Protein AF-A0A1R4A8E4-F1 (afdb_monomer)

Secondary structure (DSSP, 8-state):
-----HHHHHHHHHHHTTSGGGSEE-HHHHHHHHHHHH--SSSPPPHHHHIIIIIHHHHHTTSEEE-TTS-EEE-S---PPPHHHHHHHHH-HHHHHHHHHHHHHHHHHHHTT---SS---HHHHHHHHHHHHHHHHHHHS--

Solvent-accessible surface area (backbone atoms only — not comparable to full-atom values): 8359 Å² total; per-residue (Å²): 127,88,78,71,58,66,33,53,54,44,20,49,57,58,44,52,29,47,44,89,94,30,38,59,43,40,63,61,59,50,41,52,53,49,39,71,75,72,53,89,63,97,70,84,80,58,48,68,55,49,37,68,72,40,49,50,56,32,38,78,68,59,46,29,43,78,44,99,86,65,29,37,31,60,50,75,80,70,58,83,56,51,39,68,62,40,39,54,52,76,70,37,74,62,48,59,51,52,52,48,51,54,50,52,52,36,52,52,24,56,75,71,73,43,85,51,94,66,88,78,54,73,65,58,51,51,54,47,51,50,53,57,52,53,62,48,50,67,66,68,72,74,115

Sequence (143 aa):
MERKPKGIINAFILNLMVHPDTLQLDEYEIRDRIEKHYGKNKKRMRPQHVRVLHLEPLVKNHWLRILPNGMYERIGELRKVKPYETLHDQLSPYLNYKKSENIQEYLYDVEHGIKPVFSFTEKEINEFLKKEYEEFADIYYNV

Nearest PDB structures (foldseek):
  1fnn-assembly2_B  TM=4.803E-01  e=7.608E-01  Pyrobaculum aerophilum
  4ywq-assembly1_B  TM=3.931E-01  e=3.235E-01  Homo sapiens
  2klo-assembly1_A  TM=5.261E-01  e=1.424E+00  Mus musculus
  8s0f-assembly1_8  TM=3.304E-01  e=4.063E-01  Homo sapiens
  8sro-assembly1_C  TM=5.168E-01  e=6.272E+00  Mus musculus

Organism: NCBI:txid1673428

Foldseek 3Di:
DPPDPLLVLQLVLLLQLLDPVRQKAALVRSQVVSCVVPNPDPDGDDSVCCCVSHVVLCCVLQQWDQDPVRIIGGDDDSDRDDSVNSVCCSPPPVVVVVLLVLLVQQVVCVVVVHDRPDDDDPVSNVVSVCVVVVVVVVVPVVD

pLDDT: mean 71.81, std 15.56, range [35.88, 94.19]

Mean predicted aligned error: 14.11 Å

Structure (mmCIF, N/CA/C/O backbone):
data_AF-A0A1R4A8E4-F1
#
_entry.id   AF-A0A1R4A8E4-F1
#
loop_
_atom_site.group_PDB
_atom_site.id
_atom_site.type_symbol
_atom_site.label_atom_id
_atom_site.label_alt_id
_atom_site.label_comp_id
_atom_site.label_asym_id
_atom_site.label_entity_id
_atom_site.label_seq_id
_atom_site.pdbx_PDB_ins_code
_atom_site.Cartn_x
_atom_site.Cartn_y
_atom_site.Cartn_z
_atom_site.occupancy
_atom_site.B_iso_or_equiv
_ato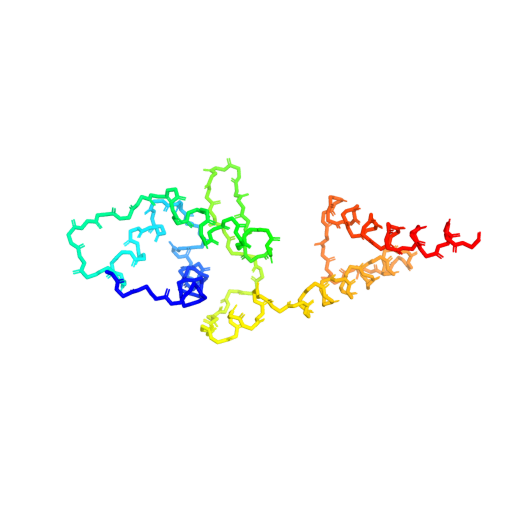m_site.auth_seq_id
_atom_site.auth_comp_id
_atom_site.auth_asym_id
_atom_site.auth_atom_id
_atom_site.pdbx_PDB_model_num
ATOM 1 N N . MET A 1 1 ? -16.603 2.999 16.984 1.00 49.38 1 MET A N 1
ATOM 2 C CA . MET A 1 1 ? -16.118 2.330 15.759 1.00 49.38 1 MET A CA 1
ATOM 3 C C . MET A 1 1 ? -15.133 1.287 16.236 1.00 49.38 1 MET A C 1
ATOM 5 O O . MET A 1 1 ? -14.150 1.687 16.847 1.00 49.38 1 MET A O 1
ATOM 9 N N . GLU A 1 2 ? -15.414 -0.007 16.069 1.00 46.00 2 GLU A N 1
ATOM 10 C CA . GLU A 1 2 ? -14.359 -1.013 16.240 1.00 46.00 2 GLU A CA 1
ATOM 11 C C . GLU A 1 2 ? -13.252 -0.635 15.256 1.00 46.00 2 GLU A C 1
ATOM 13 O O . GLU A 1 2 ? -13.451 -0.691 14.041 1.00 46.00 2 GLU A O 1
ATOM 18 N N . ARG A 1 3 ? -12.135 -0.116 15.768 1.00 60.31 3 ARG A N 1
ATOM 19 C CA . ARG A 1 3 ? -11.004 0.275 14.931 1.00 60.31 3 ARG A CA 1
ATOM 20 C C . ARG A 1 3 ? -10.412 -1.018 14.389 1.00 60.31 3 ARG A C 1
ATOM 22 O O . ARG A 1 3 ? -9.713 -1.718 15.114 1.00 60.31 3 ARG A O 1
ATOM 29 N N . LYS A 1 4 ? -10.738 -1.371 13.142 1.00 69.31 4 LYS A N 1
ATOM 30 C CA . LYS A 1 4 ? -10.063 -2.491 12.485 1.00 69.31 4 LYS A CA 1
ATOM 31 C C . LYS A 1 4 ? -8.569 -2.152 12.376 1.00 69.31 4 LYS A C 1
ATOM 33 O O . LYS A 1 4 ? -8.237 -0.991 12.117 1.00 69.31 4 LYS A O 1
ATOM 38 N N . PRO A 1 5 ? -7.673 -3.127 12.608 1.00 72.50 5 PRO A N 1
ATOM 39 C CA . PRO A 1 5 ? -6.242 -2.938 12.422 1.00 72.50 5 PRO A CA 1
ATOM 40 C C . PRO A 1 5 ? -5.933 -2.336 11.050 1.00 72.50 5 PRO A C 1
ATOM 42 O O . PRO A 1 5 ? -6.534 -2.734 10.049 1.00 72.50 5 PRO A O 1
ATOM 45 N N . LYS A 1 6 ? -4.979 -1.399 10.994 1.00 72.25 6 LYS A N 1
ATOM 46 C CA . LYS A 1 6 ? -4.667 -0.659 9.761 1.00 72.25 6 LYS A CA 1
ATOM 47 C C . LYS A 1 6 ? -4.341 -1.576 8.588 1.00 72.25 6 LYS A C 1
ATOM 49 O O . LYS A 1 6 ? -4.806 -1.323 7.486 1.00 72.25 6 LYS A O 1
ATOM 54 N N . GLY A 1 7 ? -3.619 -2.666 8.825 1.00 72.94 7 GLY A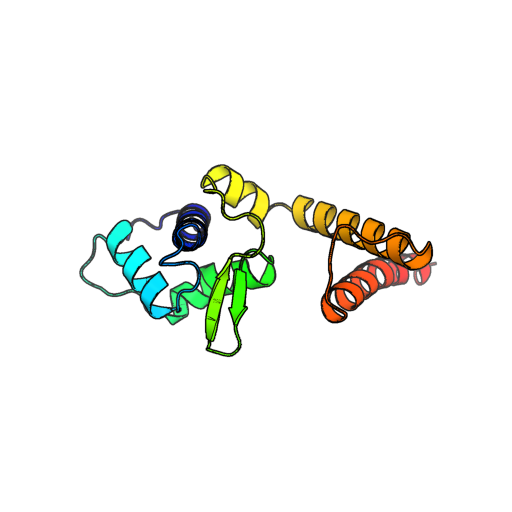 N 1
ATOM 55 C CA . GLY A 1 7 ? -3.252 -3.565 7.738 1.00 72.94 7 GLY A CA 1
ATOM 56 C C . GLY A 1 7 ? -4.394 -4.432 7.198 1.00 72.94 7 GLY A C 1
ATOM 57 O O . GLY A 1 7 ? -4.337 -4.822 6.040 1.00 72.94 7 GLY A O 1
ATOM 58 N N . ILE A 1 8 ? -5.485 -4.643 7.951 1.00 79.06 8 ILE A N 1
ATOM 59 C CA . ILE A 1 8 ? -6.711 -5.237 7.382 1.00 79.06 8 ILE A CA 1
ATOM 60 C C . ILE A 1 8 ? -7.318 -4.286 6.346 1.00 79.06 8 ILE A C 1
ATOM 62 O O . ILE A 1 8 ? -7.713 -4.709 5.260 1.00 79.06 8 ILE A O 1
ATOM 66 N N . ILE A 1 9 ? -7.352 -2.992 6.666 1.00 82.81 9 ILE A N 1
ATOM 67 C CA . ILE A 1 9 ? -7.857 -1.962 5.757 1.00 82.81 9 ILE A CA 1
ATOM 68 C C . ILE A 1 9 ? -6.906 -1.795 4.562 1.00 82.81 9 ILE A C 1
ATOM 70 O O . ILE A 1 9 ? -7.371 -1.774 3.429 1.00 82.81 9 ILE A O 1
ATOM 74 N N . ASN A 1 10 ? -5.588 -1.766 4.777 1.00 84.50 10 ASN A N 1
ATOM 75 C CA . ASN A 1 10 ? -4.605 -1.672 3.693 1.00 84.50 10 ASN A CA 1
ATOM 76 C C . ASN A 1 10 ? -4.690 -2.856 2.725 1.00 84.50 10 ASN A C 1
ATOM 78 O O . ASN A 1 10 ? -4.709 -2.653 1.516 1.00 84.50 10 ASN A O 1
ATOM 82 N N . ALA A 1 11 ? -4.788 -4.084 3.239 1.00 83.44 11 ALA A N 1
ATOM 83 C CA . ALA A 1 11 ? -4.952 -5.274 2.406 1.00 83.44 11 ALA A CA 1
ATOM 84 C C . ALA A 1 11 ? -6.234 -5.212 1.585 1.00 83.44 11 ALA A C 1
ATOM 86 O O . ALA A 1 11 ? -6.243 -5.550 0.404 1.00 83.44 11 ALA A O 1
ATOM 87 N N . PHE A 1 12 ? -7.320 -4.737 2.194 1.00 88.31 12 PHE A N 1
ATOM 88 C CA . PHE A 1 12 ? -8.557 -4.500 1.472 1.00 88.31 12 PHE A CA 1
ATOM 89 C C . PHE A 1 12 ? -8.362 -3.493 0.337 1.00 88.31 12 PHE A C 1
ATOM 91 O O . PHE A 1 12 ? -8.729 -3.817 -0.785 1.00 88.31 12 PHE A O 1
ATOM 98 N N . ILE A 1 13 ? -7.728 -2.342 0.592 1.00 88.94 13 ILE A N 1
ATOM 99 C CA . ILE A 1 13 ? -7.431 -1.326 -0.434 1.00 88.94 13 ILE A CA 1
ATOM 100 C C . ILE A 1 13 ? -6.626 -1.932 -1.589 1.00 88.94 13 ILE A C 1
ATOM 102 O O . ILE A 1 13 ? -7.029 -1.805 -2.740 1.00 88.94 13 ILE A O 1
ATOM 106 N N . LEU A 1 14 ? -5.538 -2.650 -1.300 1.00 86.06 14 LEU A N 1
ATOM 107 C CA . LEU A 1 14 ? -4.715 -3.289 -2.334 1.00 86.06 14 LEU A CA 1
ATOM 108 C C . LEU A 1 14 ? -5.479 -4.348 -3.132 1.00 86.06 14 LEU A C 1
ATOM 110 O O . LEU A 1 14 ? -5.207 -4.550 -4.315 1.00 86.06 14 LEU A O 1
ATOM 114 N N . ASN A 1 15 ? -6.439 -5.018 -2.499 1.00 87.50 15 ASN A N 1
ATOM 115 C CA . ASN A 1 15 ? -7.305 -5.994 -3.148 1.00 87.50 15 ASN A CA 1
ATOM 116 C C . ASN A 1 15 ? -8.436 -5.359 -3.958 1.00 87.50 15 ASN A C 1
ATOM 118 O O . ASN A 1 15 ? -8.989 -6.033 -4.826 1.00 87.50 15 ASN A O 1
ATOM 122 N N . LEU A 1 16 ? -8.769 -4.085 -3.718 1.00 89.44 16 LEU A N 1
ATOM 123 C CA . LEU A 1 16 ? -9.673 -3.355 -4.601 1.00 89.44 16 LEU A CA 1
ATOM 124 C C . LEU A 1 16 ? -9.059 -3.222 -5.993 1.00 89.44 16 LEU A C 1
ATOM 126 O O . LEU A 1 16 ? -9.778 -3.370 -6.967 1.00 89.44 16 LEU A O 1
ATOM 130 N N . MET A 1 17 ? -7.744 -3.030 -6.095 1.00 85.44 17 MET A N 1
ATOM 131 C CA . MET A 1 17 ? -7.036 -2.773 -7.357 1.00 85.44 17 MET A CA 1
ATOM 132 C C . MET A 1 17 ? -6.459 -4.034 -8.011 1.00 85.44 17 MET A C 1
ATOM 134 O O . MET A 1 17 ? -5.408 -3.996 -8.637 1.00 85.44 17 MET A O 1
ATOM 138 N N . VAL A 1 18 ? -7.124 -5.178 -7.830 1.00 80.31 18 VAL A N 1
ATOM 139 C CA . VAL A 1 18 ? -6.746 -6.461 -8.459 1.00 80.31 18 VAL A CA 1
ATOM 140 C C . VAL A 1 18 ? -7.614 -6.776 -9.678 1.00 80.31 18 VAL A C 1
ATOM 142 O O . VAL A 1 18 ? -7.206 -7.541 -10.548 1.00 80.31 18 VAL A O 1
ATOM 145 N N . HIS A 1 19 ? -8.819 -6.211 -9.741 1.00 77.00 19 HIS A N 1
ATOM 146 C CA . HIS A 1 19 ? -9.763 -6.472 -10.821 1.00 77.00 19 HIS A CA 1
ATOM 147 C C . HIS A 1 19 ? -9.594 -5.453 -11.961 1.00 77.00 19 HIS A C 1
ATOM 149 O O . HIS A 1 19 ? -9.285 -4.295 -11.674 1.00 77.00 19 HIS A O 1
ATOM 155 N N . PRO A 1 20 ? -9.820 -5.850 -13.232 1.00 73.94 20 PRO A N 1
ATOM 156 C CA . PRO A 1 20 ? -9.654 -4.966 -14.395 1.00 73.94 20 PRO A CA 1
ATOM 157 C C . PRO A 1 20 ? -10.455 -3.664 -14.277 1.00 73.94 20 PRO A C 1
ATOM 159 O O . PRO A 1 20 ? -9.978 -2.590 -14.629 1.00 73.94 20 PRO A O 1
ATOM 162 N N . ASP A 1 21 ? -11.650 -3.764 -13.703 1.00 81.06 21 ASP A N 1
ATOM 163 C CA . ASP A 1 21 ? -12.623 -2.677 -13.584 1.00 81.06 21 ASP A CA 1
ATOM 164 C C . ASP A 1 21 ? -12.265 -1.671 -12.475 1.00 81.06 21 ASP A C 1
ATOM 166 O O . ASP A 1 21 ? -12.947 -0.665 -12.294 1.00 81.06 21 ASP A O 1
ATOM 170 N N . THR A 1 22 ? -11.242 -1.968 -11.671 1.00 83.81 22 THR A N 1
ATOM 171 C CA . THR A 1 22 ? -10.881 -1.205 -10.471 1.00 83.81 22 THR A CA 1
ATOM 172 C C . THR A 1 22 ? -9.374 -1.049 -10.303 1.00 83.81 22 THR A C 1
ATOM 174 O O . THR A 1 22 ? -8.912 -0.788 -9.195 1.00 83.81 22 THR A O 1
ATOM 177 N N . LEU A 1 23 ? -8.603 -1.194 -11.388 1.00 84.81 23 LEU A N 1
ATOM 178 C CA . LEU A 1 23 ? -7.141 -1.041 -11.384 1.00 84.81 23 LEU A CA 1
ATOM 179 C C . LEU A 1 23 ? -6.697 0.316 -10.830 1.00 84.81 23 LEU A C 1
ATOM 181 O O . LEU A 1 23 ? -5.650 0.412 -10.193 1.00 84.81 23 LEU A O 1
ATOM 185 N N . GLN A 1 24 ? -7.516 1.342 -11.051 1.00 90.38 24 GLN A N 1
ATOM 186 C CA . GLN A 1 24 ? -7.281 2.704 -10.602 1.00 90.38 24 GLN A CA 1
ATOM 187 C C . GLN A 1 24 ? -8.503 3.183 -9.831 1.00 90.38 24 GLN A C 1
ATOM 189 O O . GLN A 1 24 ? -9.624 3.034 -10.313 1.00 90.38 24 GLN A O 1
ATOM 194 N N . LEU A 1 25 ? -8.293 3.747 -8.643 1.00 92.88 25 LEU A N 1
ATOM 195 C CA . LEU A 1 25 ? -9.370 4.304 -7.820 1.00 92.88 25 LEU A CA 1
ATOM 196 C C . LEU A 1 25 ? -8.941 5.632 -7.206 1.00 92.88 25 LEU A C 1
ATOM 198 O O . LEU A 1 25 ? -7.780 5.790 -6.820 1.00 92.88 25 LEU A O 1
ATOM 202 N N . ASP A 1 26 ? -9.875 6.568 -7.069 1.00 94.19 26 ASP A N 1
ATOM 203 C CA . ASP A 1 26 ? -9.622 7.802 -6.324 1.00 94.19 26 ASP A CA 1
ATOM 204 C C . ASP A 1 26 ? -9.814 7.624 -4.802 1.00 94.19 26 ASP A C 1
ATOM 206 O O . ASP A 1 26 ? -10.303 6.608 -4.295 1.00 94.19 26 ASP A O 1
ATOM 210 N N . GLU A 1 27 ? -9.414 8.645 -4.042 1.00 92.81 27 GLU A N 1
ATOM 211 C CA . GLU A 1 27 ? -9.544 8.682 -2.579 1.00 92.81 27 GLU A CA 1
ATOM 212 C C . GLU A 1 27 ? -11.002 8.519 -2.098 1.00 92.81 27 GLU A C 1
ATOM 214 O O . GLU A 1 27 ? -11.251 7.910 -1.050 1.00 92.81 27 GLU A O 1
ATOM 219 N N . TYR A 1 28 ? -11.976 9.042 -2.848 1.00 91.94 28 TYR A N 1
ATOM 220 C CA . TYR A 1 28 ? -13.396 9.015 -2.499 1.00 91.94 28 TYR A CA 1
ATOM 221 C C . TYR A 1 28 ? -14.010 7.632 -2.734 1.00 91.94 28 TYR A C 1
ATOM 223 O O . TYR A 1 28 ? -14.724 7.128 -1.864 1.00 91.94 28 TYR A O 1
ATOM 231 N N . GLU A 1 29 ? -13.692 6.986 -3.852 1.00 92.56 29 GLU A N 1
ATOM 232 C CA . GLU A 1 29 ? -14.111 5.626 -4.179 1.00 92.56 29 GLU A CA 1
ATOM 233 C C . GLU A 1 29 ? -13.538 4.616 -3.187 1.00 92.56 29 GLU A C 1
ATOM 235 O O . GLU A 1 29 ? -14.253 3.732 -2.700 1.00 92.56 29 GLU A O 1
ATOM 240 N N . ILE A 1 30 ? -12.256 4.760 -2.837 1.00 91.75 30 ILE A N 1
ATOM 241 C CA . ILE A 1 30 ? -11.611 3.910 -1.835 1.00 91.75 30 IL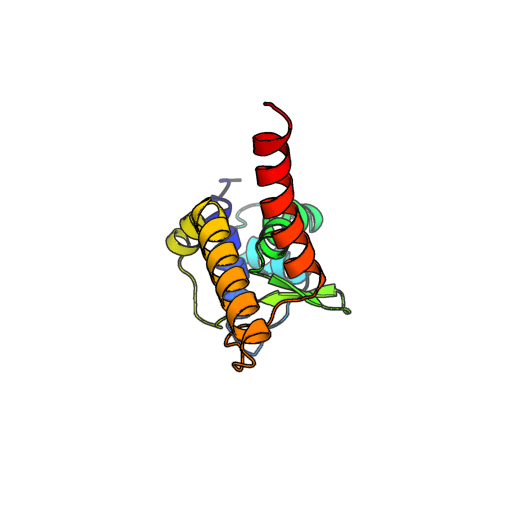E A CA 1
ATOM 242 C C . ILE A 1 30 ? -12.294 4.096 -0.476 1.00 91.75 30 ILE A C 1
ATOM 244 O O . ILE A 1 30 ? -12.649 3.102 0.166 1.00 91.75 30 ILE A O 1
ATOM 248 N N . ARG A 1 31 ? -12.543 5.344 -0.051 1.00 91.81 31 ARG A N 1
ATOM 249 C CA . ARG A 1 31 ? -13.300 5.640 1.177 1.00 91.81 31 ARG A CA 1
ATOM 250 C C . ARG A 1 31 ? -14.657 4.945 1.165 1.00 91.81 31 ARG A C 1
ATOM 252 O O . ARG A 1 31 ? -14.979 4.249 2.126 1.00 91.81 31 ARG A O 1
ATOM 259 N N . ASP A 1 32 ? -15.443 5.118 0.107 1.00 90.50 32 ASP A N 1
ATOM 260 C CA . ASP A 1 32 ? -16.802 4.573 0.030 1.00 90.50 32 ASP A CA 1
ATOM 261 C C . ASP A 1 32 ? -16.813 3.046 0.085 1.00 90.50 32 ASP A C 1
ATOM 263 O O . ASP A 1 32 ? -17.662 2.448 0.748 1.00 90.50 32 ASP A O 1
ATOM 267 N N . ARG A 1 33 ? -15.830 2.394 -0.542 1.00 91.56 33 ARG A N 1
ATOM 268 C CA . ARG A 1 33 ? -15.674 0.936 -0.480 1.00 91.56 33 ARG A CA 1
ATOM 269 C C . ARG A 1 33 ? -15.254 0.463 0.913 1.00 91.56 33 ARG A C 1
ATOM 271 O O . ARG A 1 33 ? -15.791 -0.540 1.386 1.00 91.56 33 ARG A O 1
ATOM 278 N N . ILE A 1 34 ? -14.357 1.182 1.593 1.00 88.81 34 ILE A N 1
ATOM 279 C CA . ILE A 1 34 ? -13.977 0.898 2.989 1.00 88.81 34 ILE A CA 1
ATOM 280 C C . ILE A 1 34 ? -15.191 1.050 3.907 1.00 88.81 34 ILE A C 1
ATOM 282 O O . ILE A 1 34 ? -15.450 0.172 4.729 1.00 88.81 34 ILE A O 1
ATOM 286 N N . GLU A 1 35 ? -15.953 2.135 3.767 1.00 87.88 35 GLU A N 1
ATOM 287 C CA . GLU A 1 35 ? -17.166 2.371 4.552 1.00 87.88 35 GLU A CA 1
ATOM 288 C C . GLU A 1 35 ? -18.223 1.304 4.301 1.00 87.88 35 GLU A C 1
ATOM 290 O O . GLU A 1 35 ? -18.793 0.783 5.254 1.00 87.88 35 GLU A O 1
ATOM 295 N N . LYS A 1 36 ? -18.459 0.929 3.043 1.00 88.44 36 LYS A N 1
ATOM 296 C CA . LYS A 1 36 ? -19.419 -0.121 2.698 1.00 88.44 36 LYS A CA 1
ATOM 297 C C . LYS A 1 36 ? -19.042 -1.470 3.313 1.00 88.44 36 LYS A C 1
ATOM 299 O O . LYS A 1 36 ? -19.925 -2.232 3.692 1.00 88.44 36 LYS A O 1
ATOM 304 N N . HIS A 1 37 ? -17.747 -1.778 3.391 1.00 86.62 37 HIS A N 1
ATOM 305 C CA . HIS A 1 37 ? -17.270 -3.077 3.861 1.00 86.62 37 HIS A CA 1
ATOM 306 C C . HIS A 1 37 ? -17.085 -3.145 5.388 1.00 86.62 37 HIS A C 1
ATOM 308 O O . HIS A 1 37 ? -17.395 -4.162 6.005 1.00 86.62 37 HIS A O 1
ATOM 314 N N . TYR A 1 38 ? -16.598 -2.070 6.015 1.00 82.94 38 TYR A N 1
ATOM 315 C CA . TYR A 1 38 ? -16.230 -2.038 7.439 1.00 82.94 38 TYR A CA 1
ATOM 316 C C . TYR A 1 38 ? -17.058 -1.062 8.285 1.00 82.94 38 TYR A C 1
ATOM 318 O O . TYR A 1 38 ? -17.019 -1.117 9.519 1.00 82.94 38 TYR A O 1
ATOM 326 N N . GLY A 1 39 ? -17.788 -0.144 7.658 1.00 75.19 39 GLY A N 1
ATOM 327 C CA . GLY A 1 39 ? -18.599 0.856 8.336 1.00 75.19 39 GLY A CA 1
ATOM 328 C C . GLY A 1 39 ? -19.896 0.260 8.879 1.00 75.19 39 GLY A C 1
ATOM 329 O O . GLY A 1 39 ? -20.745 -0.206 8.132 1.00 75.19 39 GLY A O 1
ATOM 330 N N . LYS A 1 40 ? -20.075 0.317 10.204 1.00 61.56 40 LYS A N 1
ATOM 331 C CA . LYS A 1 40 ? -21.343 -0.022 10.883 1.00 61.56 40 LYS A CA 1
ATOM 332 C C . LYS A 1 40 ? -22.122 1.205 11.397 1.00 61.56 40 LYS A C 1
ATOM 334 O O . LYS A 1 40 ? -23.178 1.040 11.994 1.00 61.56 40 LYS A O 1
ATOM 339 N N . ASN A 1 41 ? -21.621 2.433 11.196 1.00 58.47 41 ASN A N 1
ATOM 340 C CA . ASN A 1 41 ? -22.148 3.651 11.836 1.00 58.47 41 ASN A CA 1
ATOM 341 C C . ASN A 1 41 ? -22.612 4.725 10.837 1.00 58.47 41 ASN A C 1
ATOM 343 O O . ASN A 1 41 ? -22.027 4.890 9.776 1.00 58.47 41 ASN A O 1
ATOM 347 N N . LYS A 1 42 ? -23.585 5.550 11.258 1.00 60.34 42 LYS A N 1
ATOM 348 C CA . LYS A 1 42 ? -24.186 6.668 10.494 1.00 60.34 42 LYS A CA 1
ATOM 349 C C . LYS A 1 42 ? -23.236 7.834 10.143 1.00 60.34 42 LYS A C 1
ATOM 351 O O . LYS A 1 42 ? -23.654 8.759 9.455 1.00 60.34 42 LYS A O 1
ATOM 356 N N . LYS A 1 43 ? -21.994 7.855 10.647 1.00 69.00 43 LYS A N 1
ATOM 357 C CA . LYS A 1 43 ? -21.072 8.996 10.494 1.00 69.00 43 LYS A CA 1
ATOM 358 C C . LYS A 1 43 ? -19.990 8.664 9.469 1.00 69.00 43 LYS A C 1
ATOM 360 O O . LYS A 1 43 ? -19.176 7.779 9.720 1.00 69.00 43 LYS A O 1
ATOM 365 N N . ARG A 1 44 ? -19.990 9.404 8.357 1.00 76.25 44 ARG A N 1
ATOM 366 C CA . ARG A 1 44 ? -19.017 9.261 7.268 1.00 76.25 44 ARG A CA 1
ATOM 367 C C . ARG A 1 44 ? -17.594 9.591 7.729 1.00 76.25 44 ARG A C 1
ATOM 369 O O . ARG A 1 44 ? -17.351 10.610 8.382 1.00 76.25 44 ARG A O 1
ATOM 376 N N . MET A 1 45 ? -16.666 8.712 7.384 1.00 80.25 45 MET A N 1
ATOM 377 C CA . MET A 1 45 ? -15.230 8.914 7.370 1.00 80.25 45 MET A CA 1
ATOM 378 C C . MET A 1 45 ? -14.884 10.047 6.400 1.00 80.25 45 MET A C 1
ATOM 380 O O . MET A 1 45 ? -15.425 10.165 5.302 1.00 80.25 45 MET A O 1
ATOM 384 N N . ARG A 1 46 ? -13.965 10.916 6.817 1.00 83.44 46 ARG A N 1
ATOM 385 C CA . ARG A 1 46 ? -13.444 11.965 5.941 1.00 83.44 46 ARG A CA 1
ATOM 386 C C . ARG A 1 46 ? -12.435 11.346 4.967 1.00 83.44 46 ARG A C 1
ATOM 388 O O . ARG A 1 46 ? -11.585 10.593 5.448 1.00 83.44 46 ARG A O 1
ATOM 395 N N . PRO A 1 47 ? -12.474 11.682 3.665 1.00 83.50 47 PRO A N 1
ATOM 396 C CA . PRO A 1 47 ? -11.480 11.229 2.689 1.00 83.50 47 PRO A CA 1
ATOM 397 C C . PRO A 1 47 ? -10.040 11.425 3.187 1.00 83.50 47 PRO A C 1
ATOM 399 O O . PRO A 1 47 ? -9.252 10.479 3.204 1.00 83.50 47 PRO A O 1
ATOM 402 N N . GLN A 1 48 ? -9.752 12.592 3.781 1.00 84.69 48 GLN A N 1
ATOM 403 C CA . GLN A 1 48 ? -8.409 12.934 4.257 1.00 84.69 48 GLN A CA 1
ATOM 404 C C . GLN A 1 48 ? -7.873 11.943 5.301 1.00 84.69 48 GLN A C 1
ATOM 406 O O . GLN A 1 48 ? -6.664 11.755 5.408 1.00 84.69 48 GLN A O 1
ATOM 411 N N . HIS A 1 49 ? -8.753 11.294 6.072 1.00 84.75 49 HIS A N 1
ATOM 412 C CA . HIS A 1 49 ? -8.335 10.264 7.021 1.00 84.75 49 HIS A CA 1
ATOM 413 C C . HIS A 1 49 ? -7.899 8.979 6.313 1.00 84.75 49 HIS A C 1
ATOM 415 O O . HIS A 1 49 ? -6.945 8.353 6.762 1.00 84.75 49 HIS A O 1
ATOM 421 N N . VAL A 1 50 ? -8.562 8.592 5.217 1.00 87.06 50 VAL A N 1
ATOM 422 C CA . VAL A 1 50 ? -8.152 7.440 4.397 1.00 87.06 50 VAL A CA 1
ATOM 423 C C . VAL A 1 50 ? -6.783 7.707 3.789 1.00 87.06 50 VAL A C 1
ATOM 425 O O . VAL A 1 50 ? -5.895 6.861 3.883 1.00 87.06 50 VAL A O 1
ATOM 428 N N . ARG A 1 51 ? -6.585 8.915 3.253 1.00 86.56 51 ARG A N 1
ATOM 429 C CA . ARG A 1 51 ? -5.309 9.324 2.675 1.00 86.56 51 ARG A CA 1
ATOM 430 C C . ARG A 1 51 ? -4.158 9.233 3.673 1.00 86.56 51 ARG A C 1
ATOM 432 O O . ARG A 1 51 ? -3.230 8.468 3.441 1.00 86.56 51 ARG A O 1
ATOM 439 N N . VAL A 1 52 ? -4.252 9.933 4.802 1.00 81.75 52 VAL A N 1
ATOM 440 C CA . VAL A 1 52 ? -3.154 10.008 5.784 1.00 81.75 52 VAL A CA 1
ATOM 441 C C . VAL A 1 52 ? -2.902 8.664 6.475 1.00 81.75 52 VAL A C 1
ATOM 443 O O . VAL A 1 52 ? -1.763 8.300 6.757 1.00 81.75 52 VAL A O 1
ATOM 446 N N . LEU A 1 53 ? -3.955 7.899 6.783 1.00 81.62 53 LEU A N 1
ATOM 447 C CA . LEU A 1 53 ? -3.803 6.663 7.560 1.00 81.62 53 LEU A CA 1
ATOM 448 C C . LEU A 1 53 ? -3.457 5.438 6.715 1.00 81.62 53 LEU A C 1
ATOM 450 O O . LEU A 1 53 ? -2.911 4.484 7.277 1.00 81.62 53 LEU A O 1
ATOM 454 N N . HIS A 1 54 ? -3.795 5.450 5.423 1.00 86.56 54 HIS A N 1
ATOM 455 C CA . HIS A 1 54 ? -3.690 4.282 4.553 1.00 86.56 54 HIS A CA 1
ATOM 456 C C . HIS A 1 54 ? -2.976 4.588 3.234 1.00 86.56 54 HIS A C 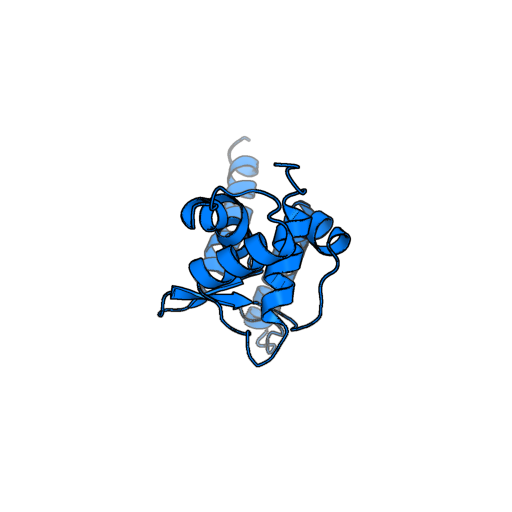1
ATOM 458 O O . HIS A 1 54 ? -1.966 3.952 2.951 1.00 86.56 54 HIS A O 1
ATOM 464 N N . LEU A 1 55 ? -3.439 5.559 2.440 1.00 88.81 55 LEU A N 1
ATOM 465 C CA . LEU A 1 55 ? -2.907 5.761 1.082 1.00 88.81 55 LEU A CA 1
ATOM 466 C C . LEU A 1 55 ? -1.476 6.305 1.077 1.00 88.81 55 LEU A C 1
ATOM 468 O O . LEU A 1 55 ? -0.627 5.745 0.399 1.00 88.81 55 LEU A O 1
ATOM 472 N N . GLU A 1 56 ? -1.180 7.347 1.852 1.00 86.00 56 GLU A N 1
ATOM 473 C CA . GLU A 1 56 ? 0.166 7.925 1.957 1.00 86.00 56 GLU A CA 1
ATOM 474 C C . GLU A 1 56 ? 1.207 6.898 2.437 1.00 86.00 56 GLU A C 1
ATOM 476 O O . GLU A 1 56 ? 2.241 6.769 1.781 1.00 86.00 56 GLU A O 1
ATOM 481 N N . PRO A 1 57 ? 0.956 6.102 3.500 1.00 81.50 57 PRO A N 1
ATOM 482 C CA . PRO A 1 57 ? 1.843 4.999 3.864 1.00 81.50 57 PRO A CA 1
ATOM 483 C C . PRO A 1 57 ? 2.048 3.980 2.740 1.00 81.50 57 PRO A C 1
ATOM 485 O O . PRO A 1 57 ? 3.172 3.547 2.504 1.00 81.50 57 PRO A O 1
ATOM 488 N N . LEU A 1 58 ? 0.981 3.601 2.032 1.00 81.50 58 LEU A N 1
ATOM 489 C CA . LEU A 1 58 ? 1.067 2.644 0.928 1.00 81.50 58 LEU A CA 1
ATOM 490 C C . LEU A 1 58 ? 1.855 3.197 -0.263 1.00 81.50 58 LEU A C 1
ATOM 492 O O . LEU A 1 58 ? 2.590 2.443 -0.897 1.00 81.50 58 LEU A O 1
ATOM 496 N N . VAL A 1 59 ? 1.742 4.498 -0.533 1.00 81.06 59 VAL A N 1
ATOM 497 C CA . VAL A 1 59 ? 2.537 5.191 -1.552 1.00 81.06 59 VAL A CA 1
ATOM 498 C C . VAL A 1 59 ? 3.999 5.271 -1.132 1.00 81.06 59 VAL A C 1
ATOM 500 O O . VAL A 1 59 ? 4.876 4.875 -1.893 1.00 81.06 59 VAL A O 1
ATOM 503 N N . LYS A 1 60 ? 4.278 5.698 0.106 1.00 74.69 60 LYS A N 1
ATOM 504 C CA . LYS A 1 60 ? 5.642 5.761 0.652 1.00 74.69 60 LYS A CA 1
ATOM 505 C C . LYS A 1 60 ? 6.336 4.396 0.599 1.00 74.69 60 LYS A C 1
ATOM 507 O O . LYS A 1 60 ? 7.519 4.307 0.285 1.00 74.69 60 LYS A O 1
ATOM 512 N N . ASN A 1 61 ? 5.583 3.330 0.850 1.00 69.81 61 ASN A N 1
ATOM 513 C CA . ASN A 1 61 ? 6.079 1.958 0.832 1.00 69.81 61 ASN A CA 1
ATOM 514 C C . ASN A 1 61 ? 5.995 1.290 -0.556 1.00 69.81 61 ASN A C 1
ATOM 516 O O . ASN A 1 61 ? 6.203 0.086 -0.642 1.00 6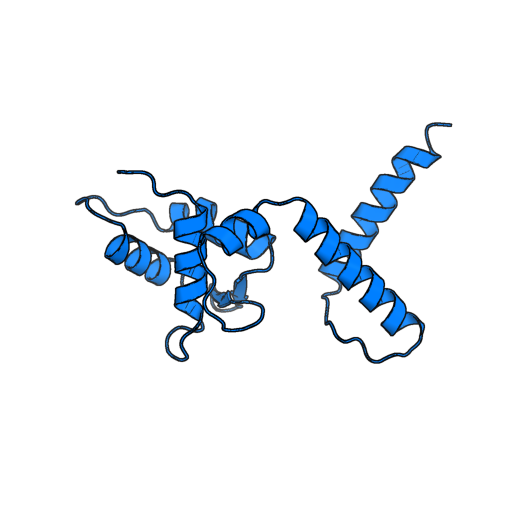9.81 61 ASN A O 1
ATOM 520 N N . HIS A 1 62 ? 5.707 2.036 -1.630 1.00 70.50 62 HIS A N 1
ATOM 521 C CA . HIS A 1 62 ? 5.697 1.550 -3.020 1.00 70.50 62 HIS A CA 1
ATOM 522 C C . HIS A 1 62 ? 4.714 0.398 -3.296 1.00 70.50 62 HIS A C 1
ATOM 524 O O . HIS A 1 62 ? 4.921 -0.408 -4.198 1.00 70.50 62 HIS A O 1
ATOM 530 N N . TRP A 1 63 ? 3.611 0.337 -2.549 1.00 74.56 63 TRP A N 1
ATOM 531 C CA . TRP A 1 63 ? 2.486 -0.560 -2.838 1.00 74.56 63 TRP A CA 1
ATOM 532 C C . TRP A 1 63 ? 1.444 0.098 -3.743 1.00 74.56 63 TRP A C 1
ATOM 534 O O . TRP A 1 63 ? 0.720 -0.588 -4.464 1.00 74.56 63 TRP A O 1
ATOM 544 N N . LEU A 1 64 ? 1.368 1.429 -3.697 1.00 82.56 64 LEU A N 1
ATOM 545 C CA . LEU A 1 64 ? 0.533 2.253 -4.563 1.00 82.56 64 LEU A CA 1
ATOM 546 C C . LEU A 1 64 ? 1.385 3.330 -5.240 1.00 82.56 64 LEU A C 1
ATOM 548 O O . LEU A 1 64 ? 2.332 3.836 -4.642 1.00 82.56 64 LEU A O 1
ATOM 552 N N . ARG A 1 65 ? 1.006 3.745 -6.447 1.00 82.00 65 ARG A N 1
ATOM 553 C CA . ARG A 1 65 ? 1.458 5.000 -7.061 1.00 82.00 65 ARG A CA 1
ATOM 554 C C . ARG A 1 65 ? 0.291 5.955 -7.222 1.00 82.00 65 ARG A C 1
ATOM 556 O O . ARG A 1 65 ? -0.843 5.523 -7.414 1.00 82.00 65 ARG A O 1
ATOM 563 N N . ILE A 1 66 ? 0.597 7.247 -7.164 1.00 87.88 66 ILE A N 1
ATOM 564 C CA . ILE A 1 66 ? -0.336 8.315 -7.517 1.00 87.88 66 ILE A CA 1
ATOM 565 C C . ILE A 1 66 ? -0.094 8.659 -8.984 1.00 87.88 66 ILE A C 1
ATOM 567 O O . ILE A 1 66 ? 1.031 8.965 -9.377 1.00 87.88 66 ILE A O 1
ATOM 571 N N . LEU A 1 67 ? -1.144 8.580 -9.788 1.00 84.00 67 LEU A N 1
ATOM 572 C CA . LEU A 1 67 ? -1.122 8.928 -11.201 1.00 84.00 67 LEU A CA 1
ATOM 573 C C . LEU A 1 67 ? -1.309 10.446 -11.394 1.00 84.00 67 LEU A C 1
ATOM 575 O O . LEU A 1 67 ? -1.853 11.113 -10.511 1.00 84.00 67 LEU A O 1
ATOM 579 N N . PRO A 1 68 ? -0.920 11.021 -12.552 1.00 83.88 68 PRO A N 1
ATOM 580 C CA . PRO A 1 68 ? -1.062 12.461 -12.814 1.00 83.88 68 PRO A CA 1
ATOM 581 C C . PRO A 1 68 ? -2.502 12.983 -12.718 1.00 83.88 68 PRO A C 1
ATOM 583 O O . PRO A 1 68 ? -2.723 14.156 -12.441 1.00 83.88 68 PRO A O 1
ATOM 586 N N . ASN A 1 69 ? -3.486 12.106 -12.927 1.00 86.19 69 ASN A N 1
ATOM 587 C CA . ASN A 1 69 ? -4.913 12.400 -12.789 1.00 86.19 69 ASN A CA 1
ATOM 588 C C . ASN A 1 69 ? -5.424 12.310 -11.333 1.00 86.19 69 ASN A C 1
ATOM 590 O O . ASN A 1 69 ? -6.623 12.442 -11.107 1.00 86.19 69 ASN A O 1
ATOM 594 N N . GLY A 1 70 ? -4.545 12.070 -10.355 1.00 87.44 70 GLY A N 1
ATOM 595 C CA . GLY A 1 70 ? -4.893 11.959 -8.936 1.00 87.44 70 GLY A CA 1
ATOM 596 C C . GLY A 1 70 ? -5.422 10.589 -8.503 1.00 87.44 70 GLY A C 1
ATOM 597 O O . GLY A 1 70 ? -5.791 10.429 -7.341 1.00 87.44 70 GLY A O 1
ATOM 598 N N . MET A 1 71 ? -5.448 9.601 -9.401 1.00 92.38 71 MET A N 1
ATOM 599 C CA . MET A 1 71 ? -5.877 8.236 -9.089 1.00 92.38 71 MET A CA 1
ATOM 600 C C . MET A 1 71 ? -4.756 7.442 -8.419 1.00 92.38 71 MET A C 1
ATOM 602 O O . MET A 1 71 ? -3.572 7.662 -8.680 1.00 92.38 71 MET A O 1
ATOM 606 N N . TYR A 1 72 ? -5.132 6.472 -7.594 1.00 90.69 72 TYR A N 1
ATOM 607 C CA . TYR A 1 72 ? -4.210 5.505 -7.016 1.00 90.69 72 TYR A CA 1
ATOM 608 C C . TYR A 1 72 ? -4.234 4.221 -7.827 1.00 90.69 72 TYR A C 1
ATOM 610 O O . TYR A 1 72 ? -5.302 3.705 -8.147 1.00 90.69 72 TYR A O 1
ATOM 618 N N . GLU A 1 73 ? -3.054 3.687 -8.107 1.00 86.06 73 GLU A N 1
ATOM 619 C CA . GLU A 1 73 ? -2.887 2.413 -8.795 1.00 86.06 73 GLU A CA 1
ATOM 620 C C . GLU A 1 73 ? -1.936 1.522 -8.011 1.00 86.06 73 GLU A C 1
ATOM 622 O O . GLU A 1 73 ? -0.949 1.992 -7.438 1.00 86.06 73 GLU A O 1
ATOM 627 N N . ARG A 1 74 ? -2.223 0.223 -7.993 1.00 82.50 74 ARG A N 1
ATOM 628 C CA . ARG A 1 74 ? -1.366 -0.756 -7.337 1.00 82.50 74 ARG A CA 1
ATOM 629 C C . ARG A 1 74 ? -0.073 -0.990 -8.114 1.00 82.50 74 ARG A C 1
ATOM 631 O O . ARG A 1 74 ? -0.085 -1.182 -9.324 1.00 82.50 74 ARG A O 1
ATOM 638 N N . ILE A 1 75 ? 1.036 -1.029 -7.382 1.00 69.38 75 ILE A N 1
ATOM 639 C CA . ILE A 1 75 ? 2.357 -1.397 -7.895 1.00 69.38 75 ILE A CA 1
ATOM 640 C C . ILE A 1 75 ? 2.591 -2.895 -7.638 1.00 69.38 75 ILE A C 1
ATOM 642 O O . ILE A 1 75 ? 2.229 -3.419 -6.581 1.00 69.38 75 ILE A O 1
ATOM 646 N N . GLY A 1 76 ? 3.215 -3.584 -8.597 1.00 65.50 76 GLY A N 1
ATOM 647 C CA . GLY A 1 76 ? 3.574 -5.002 -8.496 1.00 65.50 76 GLY A CA 1
ATOM 648 C C . GLY A 1 76 ? 2.497 -5.955 -9.025 1.00 65.50 76 GLY A C 1
ATOM 649 O O . GLY A 1 76 ? 1.582 -5.556 -9.740 1.00 65.50 76 GLY A O 1
ATOM 650 N N . GLU A 1 77 ? 2.617 -7.245 -8.700 1.00 63.03 77 GLU A N 1
ATOM 651 C CA . GLU A 1 77 ? 1.699 -8.265 -9.219 1.00 63.03 77 GLU A CA 1
ATOM 652 C C . GLU A 1 77 ? 0.249 -8.046 -8.749 1.00 63.03 77 GLU A C 1
ATOM 654 O O . GLU A 1 77 ? -0.026 -7.874 -7.555 1.00 63.03 77 GLU A O 1
ATOM 659 N N . LEU A 1 78 ? -0.700 -8.160 -9.686 1.00 65.50 78 LEU A N 1
ATOM 660 C CA . LEU A 1 78 ? -2.148 -8.083 -9.455 1.00 65.50 78 LEU A CA 1
ATOM 661 C C . LEU A 1 78 ? -2.703 -9.383 -8.844 1.00 65.50 78 LEU A C 1
ATOM 663 O O . LEU A 1 78 ? -3.637 -9.997 -9.354 1.00 65.50 78 LEU A O 1
ATOM 667 N N . ARG A 1 79 ? -2.109 -9.841 -7.741 1.00 69.31 79 ARG A N 1
ATOM 668 C CA . ARG A 1 79 ? -2.597 -10.987 -6.959 1.00 69.31 79 ARG A CA 1
ATOM 669 C C . ARG A 1 79 ? -3.264 -10.504 -5.678 1.00 69.31 79 ARG A C 1
ATOM 671 O O . ARG A 1 79 ? -2.882 -9.478 -5.115 1.00 69.31 79 ARG A O 1
ATOM 678 N N . LYS A 1 80 ? -4.269 -11.230 -5.186 1.00 64.38 80 LYS A N 1
ATOM 679 C CA . LYS A 1 80 ? -4.889 -10.897 -3.894 1.00 64.38 80 LYS A CA 1
ATOM 680 C C . LYS A 1 80 ? -3.858 -11.040 -2.771 1.00 64.38 80 LYS A C 1
ATOM 682 O O . LYS A 1 80 ? -3.174 -12.054 -2.708 1.00 64.38 80 LYS A O 1
ATOM 687 N N . VAL A 1 81 ? -3.781 -10.049 -1.890 1.00 64.56 81 VAL A N 1
ATOM 688 C CA . VAL A 1 81 ? -2.886 -10.034 -0.726 1.00 64.56 81 VAL A CA 1
ATOM 689 C C . VAL A 1 81 ? -3.685 -10.388 0.520 1.00 64.56 81 VAL A C 1
ATOM 691 O O . VAL A 1 81 ? -4.770 -9.834 0.742 1.00 64.56 81 VAL A O 1
ATOM 694 N N . LYS A 1 82 ? -3.188 -11.305 1.355 1.00 61.06 82 LYS A N 1
ATOM 695 C CA . LYS A 1 82 ? -3.839 -11.589 2.640 1.00 61.06 82 LYS A CA 1
ATOM 696 C C . LYS A 1 82 ? -3.475 -10.513 3.671 1.00 61.06 82 LYS A C 1
ATOM 698 O O . LYS A 1 82 ? -2.329 -10.070 3.710 1.00 61.06 82 LYS A O 1
ATOM 703 N N . PRO A 1 83 ? -4.391 -10.139 4.585 1.00 49.19 83 PRO A N 1
ATOM 704 C CA . PRO A 1 83 ? -4.127 -9.135 5.620 1.00 49.19 83 PRO A CA 1
ATOM 705 C C . PRO A 1 83 ? -2.879 -9.372 6.481 1.00 49.19 83 PRO A C 1
ATOM 707 O O . PRO A 1 83 ? -2.233 -8.408 6.877 1.00 49.19 83 PRO A O 1
ATOM 710 N N . TYR A 1 84 ? -2.536 -10.633 6.764 1.00 46.56 84 TYR A N 1
ATOM 711 C CA . TYR A 1 84 ? -1.353 -10.991 7.556 1.00 46.56 84 TYR A CA 1
ATOM 712 C C . TYR A 1 84 ? -0.040 -10.784 6.784 1.00 46.56 84 TYR A C 1
ATOM 714 O O . TYR A 1 84 ? 0.882 -10.179 7.322 1.00 46.56 84 TYR A O 1
ATOM 722 N N . GLU A 1 85 ? 0.003 -11.184 5.507 1.00 49.50 85 GLU A N 1
ATOM 723 C CA . GLU A 1 85 ? 1.128 -10.913 4.591 1.00 49.50 85 GLU A CA 1
ATOM 724 C C . GLU A 1 85 ? 1.319 -9.398 4.440 1.00 49.50 85 GLU A C 1
ATOM 726 O O . GLU A 1 85 ? 2.414 -8.875 4.575 1.00 49.50 85 GLU A O 1
ATOM 731 N N . THR A 1 86 ? 0.207 -8.671 4.314 1.00 52.47 86 THR A N 1
ATOM 732 C CA . THR A 1 86 ? 0.192 -7.213 4.163 1.00 52.47 86 THR A CA 1
ATOM 733 C C . THR A 1 86 ? 0.676 -6.477 5.423 1.00 52.47 86 THR A C 1
ATOM 735 O O . THR A 1 86 ? 1.319 -5.443 5.313 1.00 52.47 86 THR A O 1
ATOM 738 N N . LEU A 1 87 ? 0.378 -6.977 6.629 1.00 43.06 87 LEU A N 1
ATOM 739 C CA . LEU A 1 87 ? 0.809 -6.371 7.901 1.00 43.06 87 LEU A CA 1
ATOM 740 C C . LEU A 1 87 ? 2.289 -6.600 8.198 1.00 43.06 87 LEU A C 1
ATOM 742 O O . LEU A 1 87 ? 2.959 -5.673 8.650 1.00 43.06 87 LEU A O 1
ATOM 746 N N . HIS A 1 88 ? 2.764 -7.828 7.982 1.00 42.97 88 HIS A N 1
ATOM 747 C CA . HIS A 1 88 ? 4.158 -8.191 8.207 1.00 42.97 88 HIS A CA 1
ATOM 748 C C . HIS A 1 88 ? 5.057 -7.446 7.218 1.00 42.97 88 HIS A C 1
ATOM 750 O O . HIS A 1 88 ? 6.025 -6.819 7.622 1.00 42.97 88 HIS A O 1
ATOM 756 N N . ASP A 1 89 ? 4.670 -7.385 5.949 1.00 45.38 89 ASP A N 1
ATOM 757 C CA . ASP A 1 89 ? 5.482 -6.757 4.915 1.00 45.38 89 ASP A CA 1
ATOM 758 C C . ASP A 1 89 ? 5.433 -5.214 4.965 1.00 45.38 89 ASP A C 1
ATOM 760 O O . ASP A 1 89 ? 6.448 -4.541 4.816 1.00 45.38 89 ASP A O 1
ATOM 764 N N . GLN A 1 90 ? 4.289 -4.598 5.276 1.00 45.97 90 GLN A N 1
ATOM 765 C CA . GLN A 1 90 ? 4.176 -3.126 5.260 1.00 45.97 90 GLN A CA 1
ATOM 766 C C . GLN A 1 90 ? 4.808 -2.404 6.453 1.00 45.97 90 GLN A C 1
ATOM 768 O O . GLN A 1 90 ? 4.952 -1.180 6.405 1.00 45.97 90 GLN A O 1
ATOM 773 N N . LEU A 1 91 ? 5.124 -3.124 7.530 1.00 42.31 91 LEU A N 1
ATOM 774 C CA . LEU A 1 91 ? 5.689 -2.563 8.760 1.00 42.31 91 LEU A CA 1
ATOM 775 C C . LEU A 1 91 ? 7.025 -3.202 9.153 1.00 42.31 91 LEU A C 1
ATOM 777 O O . LEU A 1 91 ? 7.646 -2.730 10.106 1.00 42.31 91 LEU A O 1
ATOM 781 N N . SER A 1 92 ? 7.474 -4.252 8.458 1.00 42.88 92 SER A N 1
ATOM 782 C CA . SER A 1 92 ? 8.736 -4.903 8.795 1.00 42.88 92 SER A CA 1
ATOM 783 C C . SER A 1 92 ? 9.930 -4.140 8.206 1.00 42.88 92 SER A C 1
ATOM 785 O O . SER A 1 92 ? 9.966 -3.889 6.997 1.00 42.88 92 SER A O 1
ATOM 787 N N . PRO A 1 93 ? 10.958 -3.832 9.021 1.00 45.19 93 PRO A N 1
ATOM 788 C CA . PRO A 1 93 ? 12.257 -3.333 8.559 1.00 45.19 93 PRO A CA 1
ATOM 789 C C . PRO A 1 93 ? 12.885 -4.187 7.445 1.00 45.19 93 PRO A C 1
ATOM 791 O O . PRO A 1 93 ? 13.671 -3.678 6.650 1.00 45.19 93 PRO A O 1
ATOM 794 N N . TYR A 1 94 ? 12.497 -5.462 7.340 1.00 40.78 94 TYR A N 1
ATOM 795 C CA . TYR A 1 94 ? 12.963 -6.387 6.307 1.00 40.78 94 TYR A CA 1
ATOM 796 C C . TYR A 1 94 ? 12.586 -5.980 4.879 1.00 40.78 94 TYR A C 1
ATOM 798 O O . TYR A 1 94 ? 13.283 -6.364 3.946 1.00 40.78 94 TYR A O 1
ATOM 806 N N . LEU A 1 95 ? 11.526 -5.195 4.664 1.00 44.62 95 LEU A N 1
ATOM 807 C CA . LEU A 1 95 ? 11.187 -4.745 3.310 1.00 44.62 95 LEU A CA 1
ATOM 808 C C . LEU A 1 95 ? 12.031 -3.556 2.847 1.00 44.62 95 LEU A C 1
ATOM 810 O O . LEU A 1 95 ? 12.290 -3.438 1.653 1.00 44.62 95 LEU A O 1
ATOM 814 N N . ASN A 1 96 ? 12.556 -2.752 3.778 1.00 50.16 96 ASN A N 1
ATOM 815 C CA . ASN A 1 96 ? 13.645 -1.830 3.452 1.00 50.16 96 ASN A CA 1
ATOM 816 C C . ASN A 1 96 ? 14.908 -2.605 3.065 1.00 50.16 96 ASN A C 1
ATOM 818 O O . ASN A 1 96 ? 15.570 -2.197 2.123 1.00 50.16 96 ASN A O 1
ATOM 822 N N . TYR A 1 97 ? 15.184 -3.731 3.735 1.00 50.41 97 TYR A N 1
ATOM 823 C CA . TYR A 1 97 ? 16.328 -4.597 3.433 1.00 50.41 97 TYR A CA 1
ATOM 824 C C . TYR A 1 97 ? 16.205 -5.289 2.063 1.00 50.41 97 TYR A C 1
ATOM 826 O O . TYR A 1 97 ? 17.141 -5.311 1.274 1.00 50.41 97 TYR A O 1
ATOM 834 N N . LYS A 1 98 ? 15.015 -5.790 1.718 1.00 54.59 98 LYS A N 1
ATOM 835 C CA . LYS A 1 98 ? 14.770 -6.396 0.402 1.00 54.59 98 LYS A CA 1
ATOM 836 C C . LYS A 1 98 ? 14.720 -5.354 -0.720 1.00 54.59 98 LYS A C 1
ATOM 838 O O . LYS A 1 98 ? 15.143 -5.625 -1.838 1.00 54.59 98 LYS A O 1
ATOM 843 N N . LYS A 1 99 ? 14.222 -4.140 -0.440 1.00 58.50 99 LYS A N 1
ATOM 844 C CA . LYS A 1 99 ? 14.281 -3.027 -1.400 1.00 58.50 99 LYS A CA 1
ATOM 845 C C . LYS A 1 99 ? 15.725 -2.555 -1.612 1.00 58.50 99 LYS A C 1
ATOM 847 O O . LYS A 1 99 ? 16.071 -2.278 -2.753 1.00 58.50 99 LYS A O 1
ATOM 852 N N . SER A 1 100 ? 16.562 -2.506 -0.571 1.00 60.75 100 SER A N 1
ATOM 853 C CA . SER A 1 100 ? 17.994 -2.218 -0.727 1.00 60.75 100 SER A CA 1
ATOM 854 C C . SER A 1 100 ? 18.715 -3.303 -1.518 1.00 60.75 100 SER A C 1
ATOM 856 O O . SER A 1 100 ? 19.464 -2.967 -2.424 1.00 60.75 100 SER A O 1
ATOM 858 N N . GLU A 1 101 ? 18.436 -4.581 -1.251 1.00 64.12 101 GLU A N 1
ATOM 859 C CA . GLU A 1 101 ? 19.032 -5.712 -1.978 1.00 64.12 101 GLU A CA 1
ATOM 860 C C . GLU A 1 101 ? 18.686 -5.655 -3.477 1.00 64.12 101 GLU A C 1
ATOM 862 O O . GLU A 1 101 ? 19.575 -5.706 -4.322 1.00 64.12 101 GLU A O 1
ATOM 867 N N . ASN A 1 102 ? 17.419 -5.391 -3.818 1.00 73.81 102 ASN A N 1
ATOM 868 C CA . ASN A 1 102 ? 16.999 -5.237 -5.214 1.00 73.81 102 ASN A CA 1
ATOM 869 C C . ASN A 1 102 ? 17.598 -3.989 -5.900 1.00 73.81 102 ASN A C 1
ATOM 871 O O . ASN A 1 102 ? 17.810 -4.003 -7.112 1.00 73.81 102 ASN A O 1
ATOM 875 N N . ILE A 1 103 ? 17.837 -2.890 -5.168 1.00 70.00 103 ILE A N 1
ATOM 876 C CA . ILE A 1 103 ? 18.494 -1.693 -5.727 1.00 70.00 103 ILE A CA 1
ATOM 877 C C . ILE A 1 103 ? 19.995 -1.948 -5.923 1.00 70.00 103 ILE A C 1
ATOM 879 O O . ILE A 1 103 ? 20.545 -1.519 -6.935 1.00 70.00 103 ILE A O 1
ATOM 883 N N . GLN A 1 104 ? 20.651 -2.675 -5.016 1.00 71.00 104 GLN A N 1
ATOM 884 C CA . GLN A 1 104 ? 22.048 -3.091 -5.179 1.00 71.00 104 GLN A CA 1
ATOM 885 C C . GLN A 1 104 ? 22.221 -4.018 -6.388 1.00 71.00 104 GLN A C 1
ATOM 887 O O . GLN A 1 104 ? 23.117 -3.794 -7.198 1.00 71.00 104 GLN A O 1
ATOM 892 N N . GLU A 1 105 ? 21.331 -4.998 -6.558 1.00 74.00 105 GLU A N 1
ATOM 893 C CA . GLU A 1 105 ? 21.323 -5.891 -7.724 1.00 74.00 105 GLU A CA 1
ATOM 894 C C . GLU A 1 105 ? 21.102 -5.107 -9.029 1.00 74.00 105 GLU A C 1
ATOM 896 O O . GLU A 1 105 ? 21.828 -5.290 -10.003 1.00 74.00 105 GLU A O 1
ATOM 901 N N . TYR A 1 106 ? 20.181 -4.138 -9.030 1.00 77.44 106 TYR A N 1
ATOM 902 C CA . TYR A 1 106 ? 19.973 -3.249 -10.175 1.00 77.44 106 TYR A CA 1
ATOM 903 C C . TYR A 1 106 ? 21.202 -2.402 -10.525 1.00 77.44 106 TYR A C 1
ATOM 905 O O . TYR A 1 106 ? 21.518 -2.241 -11.703 1.00 77.44 106 TYR A O 1
ATOM 913 N N . LEU A 1 107 ? 21.889 -1.839 -9.525 1.00 77.75 107 LEU A N 1
ATOM 914 C CA . LEU A 1 107 ? 23.104 -1.052 -9.750 1.00 77.75 107 LEU A CA 1
ATOM 915 C C . LEU A 1 107 ? 24.226 -1.921 -10.327 1.00 77.75 107 LEU A C 1
ATOM 917 O O . LEU A 1 107 ? 24.887 -1.496 -11.274 1.00 77.75 107 LEU A O 1
ATOM 921 N N . TYR A 1 108 ? 24.384 -3.143 -9.812 1.00 78.00 108 TYR A N 1
ATOM 922 C CA . TYR A 1 108 ? 25.335 -4.122 -10.333 1.00 78.00 108 TYR A CA 1
ATOM 923 C C . TYR A 1 108 ? 25.050 -4.467 -11.800 1.00 78.00 108 TYR A C 1
ATOM 925 O O . TYR A 1 108 ? 25.958 -4.411 -12.634 1.00 78.00 108 TYR A O 1
ATOM 933 N N . ASP A 1 109 ? 23.790 -4.762 -12.128 1.00 78.44 109 ASP A N 1
ATOM 934 C CA . ASP A 1 109 ? 23.379 -5.097 -13.490 1.00 78.44 109 ASP A CA 1
ATOM 935 C C . ASP A 1 109 ? 23.658 -3.945 -14.466 1.00 78.44 109 ASP A C 1
ATOM 937 O O . ASP A 1 109 ? 24.236 -4.161 -15.533 1.00 78.44 109 ASP A O 1
ATOM 941 N N . VAL A 1 110 ? 23.308 -2.708 -14.091 1.00 77.56 110 VAL A N 1
ATOM 942 C CA . VAL A 1 110 ? 23.548 -1.516 -14.922 1.00 77.56 110 VAL A CA 1
ATOM 943 C C . VAL A 1 110 ? 25.044 -1.271 -15.139 1.00 77.56 110 VAL A C 1
ATOM 945 O O . VAL A 1 110 ? 25.446 -0.975 -16.265 1.00 77.56 110 VAL A O 1
ATOM 948 N N . GLU A 1 111 ? 25.874 -1.418 -14.104 1.00 79.75 111 GLU A N 1
ATOM 949 C CA . GLU A 1 111 ? 27.331 -1.236 -14.195 1.00 79.75 111 GLU A CA 1
ATOM 950 C C . GLU A 1 111 ? 27.988 -2.266 -15.125 1.00 79.75 111 GLU A C 1
ATOM 952 O O . GLU A 1 111 ? 28.887 -1.931 -15.898 1.00 79.75 111 GLU A O 1
ATOM 957 N N . HIS A 1 112 ? 27.498 -3.506 -15.112 1.00 77.81 112 HIS A N 1
ATOM 958 C CA . HIS A 1 112 ? 28.047 -4.602 -15.913 1.00 77.81 112 HIS A CA 1
ATOM 959 C C . HIS A 1 112 ? 27.379 -4.739 -17.291 1.00 77.81 112 HIS A C 1
ATOM 961 O O . HIS A 1 112 ? 27.655 -5.691 -18.025 1.00 77.81 112 HIS A O 1
ATOM 967 N N . GLY A 1 113 ? 26.503 -3.798 -17.666 1.00 80.00 113 GLY A N 1
ATOM 968 C CA . GLY A 1 113 ? 25.777 -3.823 -18.938 1.00 80.00 113 GLY A CA 1
ATOM 969 C C . GLY A 1 113 ? 24.795 -4.994 -19.067 1.00 80.00 113 GLY A C 1
ATOM 970 O O . GLY A 1 113 ? 24.394 -5.350 -20.179 1.00 80.00 113 GLY A O 1
ATOM 971 N N . ILE A 1 114 ? 24.415 -5.605 -17.946 1.00 82.06 114 ILE A N 1
ATOM 972 C CA . ILE A 1 114 ? 23.388 -6.638 -17.858 1.00 82.06 114 ILE A CA 1
ATOM 973 C C . ILE A 1 114 ? 22.031 -5.938 -17.919 1.00 82.06 114 ILE A C 1
ATOM 975 O O . ILE A 1 114 ? 21.845 -4.840 -17.400 1.00 82.06 114 ILE A O 1
ATOM 979 N N . LYS A 1 115 ? 21.056 -6.554 -18.592 1.00 81.50 115 LYS A N 1
ATOM 980 C CA . LYS A 1 115 ? 19.703 -6.001 -18.638 1.00 81.50 115 LYS A CA 1
ATOM 981 C C . LYS A 1 115 ? 19.050 -6.178 -17.259 1.00 81.50 115 LYS A C 1
ATOM 983 O O . LYS A 1 115 ? 18.757 -7.322 -16.912 1.00 81.50 115 LYS A O 1
ATOM 988 N N . PRO A 1 116 ? 18.756 -5.092 -16.525 1.00 74.50 116 PRO A N 1
ATOM 989 C CA . PRO A 1 116 ? 18.240 -5.210 -15.175 1.00 74.50 116 PRO A CA 1
ATOM 990 C C . PRO A 1 116 ? 16.828 -5.802 -15.170 1.00 74.50 116 PRO A C 1
ATOM 992 O O . PRO A 1 116 ? 15.993 -5.500 -16.032 1.00 74.50 116 PRO A O 1
ATOM 995 N N . VAL A 1 117 ? 16.564 -6.649 -14.178 1.00 70.12 117 VAL A N 1
ATOM 996 C CA . VAL A 1 117 ? 15.250 -7.283 -13.960 1.00 70.12 117 VAL A CA 1
ATOM 997 C C . VAL A 1 117 ? 14.245 -6.290 -13.368 1.00 70.12 117 VAL A C 1
ATOM 999 O O . VAL A 1 117 ? 13.040 -6.383 -13.612 1.00 70.12 117 VAL A O 1
ATOM 1002 N N . PHE A 1 118 ? 14.746 -5.311 -12.620 1.00 69.00 118 PHE A N 1
ATOM 1003 C CA . PHE A 1 118 ? 13.962 -4.266 -11.978 1.00 69.00 118 PHE A CA 1
ATOM 1004 C C . PHE A 1 118 ? 14.167 -2.923 -12.680 1.00 69.00 118 PHE A C 1
ATOM 1006 O O . PHE A 1 118 ? 15.177 -2.690 -13.337 1.00 69.00 118 PHE A O 1
ATOM 1013 N N . SER A 1 119 ? 13.203 -2.018 -12.538 1.00 72.12 119 SER A N 1
ATOM 1014 C CA . SER A 1 119 ? 13.337 -0.632 -12.987 1.00 72.12 119 SER A CA 1
ATOM 1015 C C . SER A 1 119 ? 13.130 0.289 -11.798 1.00 72.12 119 SER A C 1
ATOM 1017 O O . SER A 1 119 ? 12.068 0.234 -11.173 1.00 72.12 119 SER A O 1
ATOM 1019 N N . PHE A 1 120 ? 14.105 1.146 -11.519 1.00 74.56 120 PHE A N 1
ATOM 1020 C CA . PHE A 1 120 ? 14.021 2.144 -10.458 1.00 74.56 120 PHE A CA 1
ATOM 1021 C C . PHE A 1 120 ? 14.071 3.550 -11.039 1.00 74.56 120 PHE A C 1
ATOM 1023 O O . PHE A 1 120 ? 14.698 3.798 -12.069 1.00 74.56 120 PHE A O 1
ATOM 1030 N N . THR A 1 121 ? 13.393 4.483 -10.378 1.00 75.00 121 THR A N 1
AT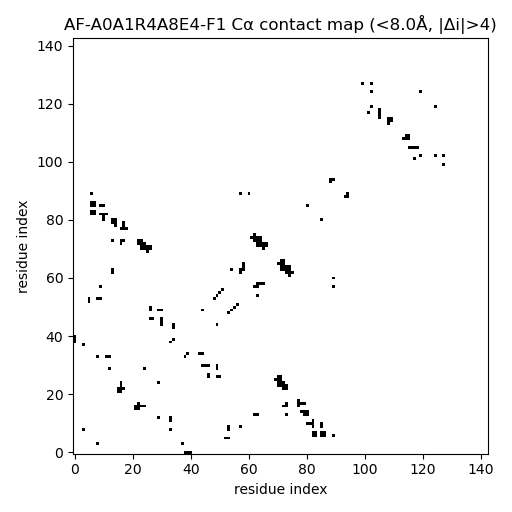OM 1031 C CA . THR A 1 121 ? 13.505 5.900 -10.719 1.00 75.00 121 THR A CA 1
ATOM 1032 C C . THR A 1 121 ? 14.819 6.479 -10.200 1.00 75.00 121 THR A C 1
ATOM 1034 O O . THR A 1 121 ? 15.353 6.042 -9.182 1.00 75.00 121 THR A O 1
ATOM 1037 N N . GLU A 1 122 ? 15.313 7.529 -10.855 1.00 67.81 122 GLU A N 1
ATOM 1038 C CA . GLU A 1 122 ? 16.511 8.260 -10.419 1.00 67.81 122 GLU A CA 1
ATOM 1039 C C . GLU A 1 122 ? 16.385 8.760 -8.969 1.00 67.81 122 GLU A C 1
ATOM 1041 O O . GLU A 1 122 ? 17.336 8.712 -8.192 1.00 67.81 122 GLU A O 1
ATOM 1046 N N . LYS A 1 123 ? 15.174 9.156 -8.559 1.00 72.69 123 LYS A N 1
ATOM 1047 C CA . LYS A 1 123 ? 14.882 9.551 -7.179 1.00 72.69 123 LYS A CA 1
ATOM 1048 C C . LYS A 1 123 ? 15.059 8.395 -6.188 1.00 72.69 123 LYS A C 1
ATOM 1050 O O . LYS A 1 123 ? 15.637 8.610 -5.130 1.00 72.69 123 LYS A O 1
ATOM 1055 N N . GLU A 1 124 ? 14.579 7.195 -6.511 1.00 67.31 124 GLU A N 1
ATOM 1056 C CA . GLU A 1 124 ? 14.714 6.020 -5.637 1.00 67.31 124 GLU A CA 1
ATOM 1057 C C . GLU A 1 124 ? 16.169 5.579 -5.483 1.00 67.31 124 GLU A C 1
ATOM 1059 O O . GLU A 1 124 ? 16.581 5.223 -4.381 1.00 67.31 124 GLU A O 1
ATOM 1064 N N . ILE A 1 125 ? 16.950 5.651 -6.564 1.00 73.00 125 ILE A N 1
ATOM 1065 C CA . ILE A 1 125 ? 18.389 5.367 -6.540 1.00 73.00 125 ILE A CA 1
ATOM 1066 C C . ILE A 1 125 ? 19.107 6.403 -5.671 1.00 73.00 125 ILE A C 1
ATOM 1068 O O . ILE A 1 125 ? 19.873 6.035 -4.787 1.00 73.00 125 ILE A O 1
ATOM 1072 N N . ASN A 1 126 ? 18.814 7.693 -5.856 1.00 71.62 126 ASN A N 1
ATOM 1073 C CA . ASN A 1 126 ? 19.431 8.762 -5.072 1.00 71.62 126 ASN A CA 1
ATOM 1074 C C . ASN A 1 126 ? 19.059 8.697 -3.583 1.00 71.62 126 ASN A C 1
ATOM 1076 O O . ASN A 1 126 ? 19.915 8.931 -2.736 1.00 71.62 126 ASN A O 1
ATOM 1080 N N . GLU A 1 127 ? 17.810 8.366 -3.242 1.00 74.25 127 GLU A N 1
ATOM 1081 C CA . GLU A 1 127 ? 17.394 8.152 -1.849 1.00 74.25 127 GLU A CA 1
ATOM 1082 C C . GLU A 1 127 ? 18.097 6.938 -1.223 1.00 74.25 127 GLU A C 1
ATOM 1084 O O . GLU A 1 127 ? 18.495 7.003 -0.060 1.00 74.25 127 GLU A O 1
ATOM 1089 N N . PHE A 1 128 ? 18.293 5.858 -1.987 1.00 74.50 128 PHE A N 1
ATOM 1090 C CA . PHE A 1 128 ? 19.041 4.682 -1.543 1.00 74.50 128 PHE A CA 1
ATOM 1091 C C . PHE A 1 128 ? 20.526 4.991 -1.317 1.00 74.50 128 PHE A C 1
ATOM 1093 O O 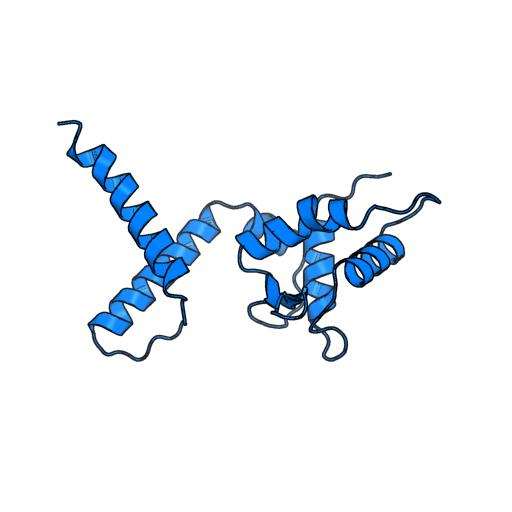. PHE A 1 128 ? 21.027 4.764 -0.218 1.00 74.50 128 PHE A O 1
ATOM 1100 N N . LEU A 1 129 ? 21.204 5.572 -2.313 1.00 70.75 129 LEU A N 1
ATOM 1101 C CA . LEU A 1 129 ? 22.612 5.960 -2.211 1.00 70.75 129 LEU A CA 1
ATOM 1102 C C . LEU A 1 129 ? 22.819 6.930 -1.049 1.00 7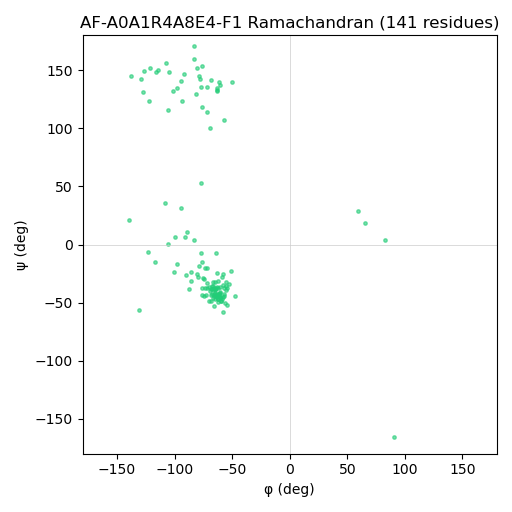0.75 129 LEU A C 1
ATOM 1104 O O . LEU A 1 129 ? 23.724 6.742 -0.247 1.00 70.75 129 LEU A O 1
ATOM 1108 N N . LYS A 1 130 ? 21.948 7.933 -0.901 1.00 72.44 130 LYS A N 1
ATOM 1109 C CA . LYS A 1 130 ? 22.016 8.869 0.222 1.00 72.44 130 LYS A CA 1
ATOM 1110 C C . LYS A 1 130 ? 21.943 8.144 1.564 1.00 72.44 130 LYS A C 1
ATOM 1112 O O . LYS A 1 130 ? 22.730 8.451 2.445 1.00 72.44 130 LYS A O 1
ATOM 1117 N N . LYS A 1 131 ? 21.039 7.176 1.713 1.00 69.88 131 LYS A N 1
ATOM 1118 C CA . LYS A 1 131 ? 20.885 6.425 2.959 1.00 69.88 131 LYS A CA 1
ATOM 1119 C C . LYS A 1 131 ? 22.107 5.552 3.273 1.00 69.88 131 LYS A C 1
ATOM 1121 O O . LYS A 1 131 ? 22.581 5.595 4.401 1.00 69.88 131 LYS A O 1
ATOM 1126 N N . GLU A 1 132 ? 22.624 4.810 2.294 1.00 66.06 132 GLU A N 1
ATOM 1127 C CA . GLU A 1 132 ? 23.835 3.991 2.467 1.00 66.06 132 GLU A CA 1
ATOM 1128 C C . GLU A 1 132 ? 25.048 4.872 2.802 1.00 66.06 132 GLU A C 1
ATOM 1130 O O . GLU A 1 132 ? 25.749 4.635 3.780 1.00 66.06 132 GLU A O 1
ATOM 1135 N N . TYR A 1 133 ? 25.278 5.944 2.039 1.00 57.56 133 TYR A N 1
ATOM 1136 C CA . TYR A 1 133 ? 26.445 6.804 2.235 1.00 57.56 133 TYR A CA 1
ATOM 1137 C C . TYR A 1 133 ? 26.342 7.724 3.465 1.00 57.56 133 TYR A C 1
ATOM 1139 O O . TYR A 1 133 ? 27.377 8.022 4.055 1.00 57.56 133 TYR A O 1
ATOM 1147 N N . GLU A 1 134 ? 25.148 8.151 3.897 1.00 58.06 134 GLU A N 1
ATOM 1148 C CA . GLU A 1 134 ? 24.974 8.861 5.178 1.00 58.06 134 GLU A CA 1
ATOM 1149 C C . GLU A 1 134 ? 25.189 7.920 6.378 1.00 58.06 134 GLU A C 1
ATOM 1151 O O . GLU A 1 134 ? 25.831 8.330 7.342 1.00 58.06 134 GLU A O 1
ATOM 1156 N N . GLU A 1 135 ? 24.769 6.647 6.304 1.00 50.78 135 GLU A N 1
ATOM 1157 C CA . GLU A 1 135 ? 25.104 5.644 7.333 1.00 50.78 135 GLU A CA 1
ATOM 1158 C C . GLU A 1 135 ? 26.621 5.361 7.393 1.00 50.78 135 GLU A C 1
ATOM 1160 O O . GLU A 1 135 ? 27.158 5.147 8.479 1.00 50.78 135 GLU A O 1
ATOM 1165 N N . PHE A 1 136 ? 27.348 5.437 6.270 1.00 39.44 136 PHE A N 1
ATOM 1166 C CA . PHE A 1 136 ? 28.815 5.312 6.255 1.00 39.44 136 PHE A CA 1
ATOM 1167 C C . PHE A 1 136 ? 29.570 6.592 6.659 1.00 39.44 136 PHE A C 1
ATOM 1169 O O . PHE A 1 136 ? 30.676 6.495 7.201 1.00 39.44 136 PHE A O 1
ATOM 1176 N N . ALA A 1 137 ? 29.007 7.785 6.439 1.00 41.44 137 ALA A N 1
ATOM 1177 C CA . ALA A 1 137 ? 29.635 9.052 6.825 1.00 41.44 137 ALA A CA 1
ATOM 1178 C C . ALA A 1 137 ? 29.751 9.199 8.354 1.00 41.44 137 ALA A C 1
ATOM 1180 O O . ALA A 1 137 ? 30.789 9.645 8.846 1.00 41.44 137 ALA A O 1
ATOM 1181 N N . ASP A 1 138 ? 28.747 8.736 9.106 1.00 43.09 138 ASP A N 1
ATOM 1182 C CA . ASP A 1 138 ? 28.773 8.741 10.577 1.00 43.09 138 ASP A CA 1
ATOM 1183 C C . ASP A 1 138 ? 29.747 7.706 11.175 1.00 43.09 138 ASP A C 1
ATOM 1185 O O . ASP A 1 138 ? 30.191 7.858 12.318 1.00 43.09 138 ASP A O 1
ATOM 1189 N N . ILE A 1 139 ? 30.128 6.680 10.403 1.00 48.25 139 ILE A N 1
ATOM 1190 C CA . ILE A 1 139 ? 31.082 5.638 10.820 1.00 48.25 139 ILE A CA 1
ATOM 1191 C C . ILE A 1 139 ? 32.538 6.070 10.572 1.00 48.25 139 ILE A C 1
ATOM 1193 O O . ILE A 1 139 ? 33.418 5.702 11.348 1.00 48.25 139 ILE A O 1
ATOM 1197 N N . TYR A 1 140 ? 32.811 6.878 9.540 1.00 35.88 140 TYR A N 1
ATOM 1198 C CA . TYR A 1 140 ? 34.182 7.266 9.167 1.00 35.88 140 TYR A CA 1
ATOM 1199 C C . TYR A 1 140 ? 34.654 8.631 9.693 1.00 35.88 140 TYR A C 1
ATOM 1201 O O . TYR A 1 140 ? 35.860 8.861 9.724 1.00 35.88 140 TYR A O 1
ATOM 1209 N N . TYR A 1 141 ? 33.757 9.519 10.137 1.00 36.53 141 TYR A N 1
ATOM 1210 C CA . TYR A 1 141 ? 34.130 10.825 10.714 1.00 36.53 141 TYR A CA 1
ATOM 1211 C C . TYR A 1 141 ? 34.113 10.879 12.253 1.00 36.53 141 TYR A C 1
ATOM 1213 O O . TYR A 1 141 ? 34.340 11.941 12.827 1.00 36.53 141 TYR A O 1
ATOM 1221 N N . ASN A 1 142 ? 33.901 9.741 12.923 1.00 41.59 142 ASN A N 1
ATOM 1222 C CA . ASN A 1 142 ? 34.058 9.588 14.377 1.00 41.59 142 ASN A CA 1
ATOM 1223 C C . ASN A 1 142 ? 35.297 8.746 14.755 1.00 41.59 142 ASN A C 1
ATOM 1225 O O . ASN A 1 142 ? 35.257 7.992 15.730 1.00 41.59 142 ASN A O 1
ATOM 1229 N N . VAL A 1 143 ? 36.389 8.870 13.989 1.00 39.88 143 VAL A N 1
ATOM 1230 C CA . VAL A 1 143 ? 37.731 8.387 14.374 1.00 39.88 143 VAL A CA 1
ATOM 1231 C C . VAL A 1 143 ? 38.657 9.573 14.589 1.00 39.88 143 VAL A C 1
ATOM 1233 O O . VAL A 1 143 ? 38.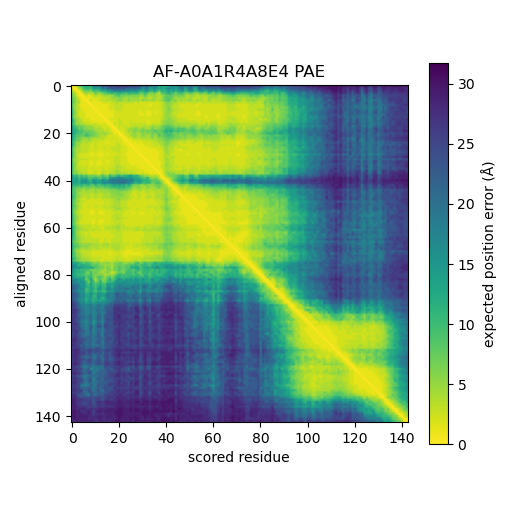709 10.439 13.688 1.00 39.88 143 VAL A O 1
#

Radius of gyration: 18.3 Å; Cα contacts (8 Å, |Δi|>4): 130; chains: 1; bounding box: 62×24×35 Å